Protein AF-A0A7C0YHQ1-F1 (afdb_monomer_lite)

Structure (mmCIF, N/CA/C/O backbone):
data_AF-A0A7C0YHQ1-F1
#
_entry.id   AF-A0A7C0YHQ1-F1
#
loop_
_atom_site.group_PDB
_atom_site.id
_atom_site.type_symbol
_atom_site.label_atom_id
_atom_site.label_alt_id
_atom_site.label_comp_id
_atom_site.label_asym_id
_atom_site.label_entity_id
_atom_site.label_seq_id
_atom_site.pdbx_PDB_ins_code
_atom_site.Cartn_x
_atom_site.Cartn_y
_atom_site.Cartn_z
_atom_site.occupancy
_atom_site.B_iso_or_equiv
_atom_site.auth_seq_id
_atom_site.auth_comp_id
_atom_site.auth_asym_id
_atom_site.auth_atom_id
_atom_site.pdbx_PDB_model_num
ATOM 1 N N . MET A 1 1 ? -20.811 -8.538 7.818 1.00 37.12 1 MET A N 1
ATOM 2 C CA . MET A 1 1 ? -19.694 -8.945 8.694 1.00 37.12 1 MET A CA 1
ATOM 3 C C . MET A 1 1 ? -18.552 -9.381 7.792 1.00 37.12 1 MET A C 1
ATOM 5 O O . MET A 1 1 ? -18.729 -10.335 7.050 1.00 37.12 1 MET A O 1
ATOM 9 N N . GLY A 1 2 ? -17.471 -8.600 7.722 1.00 38.72 2 GLY A N 1
ATOM 10 C CA . GLY A 1 2 ? -16.348 -8.857 6.815 1.00 38.72 2 GLY A CA 1
ATOM 11 C C . GLY A 1 2 ? -15.160 -9.408 7.592 1.00 38.72 2 GLY A C 1
ATOM 12 O O . GLY A 1 2 ? -14.641 -8.720 8.464 1.00 38.72 2 GLY A O 1
ATOM 13 N N . VAL A 1 3 ? -14.758 -10.642 7.294 1.00 34.34 3 VAL A N 1
ATOM 14 C CA . VAL A 1 3 ? -13.525 -11.249 7.807 1.00 34.34 3 VAL A CA 1
ATOM 15 C C . VAL A 1 3 ? -12.440 -11.023 6.756 1.00 34.34 3 VAL A C 1
ATOM 17 O O . VAL A 1 3 ? -12.579 -11.495 5.628 1.00 34.34 3 VAL A O 1
ATOM 20 N N . SER A 1 4 ? -11.376 -10.299 7.106 1.00 40.50 4 SER A N 1
ATOM 21 C CA . SER A 1 4 ? -10.203 -10.133 6.241 1.00 40.50 4 SER A CA 1
ATOM 22 C C . SER A 1 4 ? -9.091 -11.067 6.712 1.00 40.50 4 SER A C 1
ATOM 24 O O . SER A 1 4 ? -8.529 -10.888 7.789 1.00 40.50 4 SER A O 1
ATOM 26 N N . HIS A 1 5 ? -8.793 -12.082 5.901 1.00 41.28 5 HIS A N 1
ATOM 27 C CA . HIS A 1 5 ? -7.709 -13.041 6.115 1.00 41.28 5 HIS A CA 1
ATOM 28 C C . HIS A 1 5 ? -6.497 -12.657 5.253 1.00 41.28 5 HIS A C 1
ATOM 30 O O . HIS A 1 5 ? -6.652 -12.408 4.053 1.00 41.28 5 HIS A O 1
ATOM 36 N N . ILE A 1 6 ? -5.300 -12.618 5.846 1.00 44.34 6 ILE A N 1
ATOM 37 C CA . ILE A 1 6 ? -4.039 -12.328 5.149 1.00 44.34 6 ILE A CA 1
ATOM 38 C C . ILE A 1 6 ? -3.272 -13.648 4.953 1.00 44.34 6 ILE A C 1
ATOM 40 O O . ILE A 1 6 ? -2.596 -14.088 5.880 1.00 44.34 6 ILE A O 1
ATOM 44 N N . PRO A 1 7 ? -3.355 -14.299 3.775 1.00 40.25 7 PRO A N 1
ATOM 45 C CA . PRO A 1 7 ? -2.575 -15.498 3.488 1.00 40.25 7 PRO A CA 1
ATOM 46 C C . PRO A 1 7 ? -1.092 -15.178 3.231 1.00 40.25 7 PRO A C 1
ATOM 48 O O . PRO A 1 7 ? -0.729 -14.077 2.804 1.00 40.25 7 PRO A O 1
ATOM 51 N N . GLU A 1 8 ? -0.248 -16.181 3.461 1.00 39.19 8 GLU A N 1
ATOM 52 C CA . GLU A 1 8 ? 1.220 -16.136 3.385 1.00 39.19 8 GLU A CA 1
ATOM 53 C C . GLU A 1 8 ? 1.751 -15.855 1.959 1.00 39.19 8 GLU A C 1
ATOM 55 O O . GLU A 1 8 ? 2.719 -15.114 1.780 1.00 39.19 8 GLU A O 1
ATOM 60 N N . GLU A 1 9 ? 1.062 -16.322 0.909 1.00 43.44 9 GLU A N 1
ATOM 61 C CA . GLU A 1 9 ? 1.451 -16.113 -0.498 1.00 43.44 9 GLU A CA 1
ATOM 62 C C . GLU A 1 9 ? 0.912 -14.792 -1.097 1.00 43.44 9 GLU A C 1
ATOM 64 O O . GLU A 1 9 ? 0.085 -14.756 -2.016 1.00 43.44 9 GLU A O 1
ATOM 69 N N . ARG A 1 10 ? 1.404 -13.655 -0.584 1.00 53.16 10 ARG A N 1
ATOM 70 C CA . ARG A 1 10 ? 0.928 -12.297 -0.945 1.00 53.16 10 ARG A CA 1
ATOM 71 C C . ARG A 1 10 ? 1.074 -11.909 -2.427 1.00 53.16 10 ARG A C 1
ATOM 73 O O . ARG A 1 10 ? 0.296 -11.087 -2.912 1.00 53.16 10 ARG A O 1
ATOM 80 N N . ILE A 1 11 ? 2.042 -12.471 -3.155 1.00 50.41 11 ILE A N 1
ATOM 81 C CA . ILE A 1 11 ? 2.342 -12.074 -4.547 1.00 50.41 11 ILE A CA 1
ATOM 82 C C . ILE A 1 11 ? 1.407 -12.759 -5.556 1.00 50.41 11 ILE A C 1
ATOM 84 O O . ILE A 1 11 ? 1.019 -12.128 -6.536 1.00 50.41 11 ILE A O 1
ATOM 88 N N . ARG A 1 12 ? 0.988 -14.009 -5.304 1.00 45.44 12 ARG A N 1
ATOM 89 C CA . ARG A 1 12 ? 0.150 -14.779 -6.242 1.00 45.44 12 ARG A CA 1
ATOM 90 C C . ARG A 1 12 ? -1.346 -14.481 -6.137 1.00 45.44 12 ARG A C 1
ATOM 92 O O . ARG A 1 12 ? -2.023 -14.516 -7.156 1.00 45.44 12 ARG A O 1
ATOM 99 N N . PHE A 1 13 ? -1.857 -14.139 -4.950 1.00 54.53 13 PHE A N 1
ATOM 100 C CA . PHE A 1 13 ? -3.310 -14.014 -4.722 1.00 54.53 13 PHE A CA 1
ATOM 101 C C . PHE A 1 13 ? -3.776 -12.623 -4.242 1.00 54.53 13 PHE A C 1
ATOM 103 O O . PHE A 1 13 ? -4.973 -12.389 -4.055 1.00 54.53 13 PHE A O 1
ATOM 110 N N . GLY A 1 14 ? -2.849 -11.679 -4.028 1.00 67.19 14 GLY A N 1
ATOM 111 C CA . GLY A 1 14 ? -3.135 -10.358 -3.445 1.00 67.19 14 GLY A CA 1
ATOM 112 C C . GLY A 1 14 ? -3.148 -9.176 -4.421 1.00 67.19 14 GLY A C 1
ATOM 113 O O . GLY A 1 14 ? -3.587 -8.087 -4.031 1.00 67.19 14 GLY A O 1
ATOM 114 N N . THR A 1 15 ? -2.680 -9.365 -5.658 1.00 81.75 15 THR A N 1
ATOM 115 C CA . THR A 1 15 ? -2.516 -8.306 -6.670 1.00 81.75 15 THR A CA 1
ATOM 116 C C . THR A 1 15 ? -2.920 -8.785 -8.062 1.00 81.75 15 THR A C 1
ATOM 118 O O . THR A 1 15 ? -2.967 -9.984 -8.318 1.00 81.75 15 THR A O 1
ATOM 121 N N . ALA A 1 16 ? -3.188 -7.839 -8.960 1.00 87.81 16 ALA A N 1
ATOM 122 C CA . ALA A 1 16 ? -3.291 -8.051 -10.397 1.00 87.81 16 ALA A CA 1
ATOM 123 C C . ALA A 1 16 ? -2.019 -7.470 -11.055 1.00 87.81 16 ALA A C 1
ATOM 125 O O . ALA A 1 16 ? -1.954 -6.256 -11.268 1.00 87.81 16 ALA A O 1
ATOM 126 N N . PRO A 1 17 ? -0.990 -8.295 -11.349 1.00 86.31 17 PRO A N 1
ATOM 127 C CA . PRO A 1 17 ? 0.364 -7.827 -11.682 1.00 86.31 17 PRO A CA 1
ATOM 128 C C . PRO A 1 17 ? 0.455 -6.899 -12.900 1.00 86.31 17 PRO A C 1
ATOM 130 O O . PRO A 1 17 ? 1.316 -6.019 -12.950 1.00 86.31 17 PRO A O 1
ATOM 133 N N . SER A 1 18 ? -0.424 -7.099 -13.883 1.00 89.06 18 SER A N 1
ATOM 134 C CA . SER A 1 18 ? -0.478 -6.296 -15.111 1.00 89.06 18 SER A CA 1
ATOM 135 C C . SER A 1 18 ? -1.223 -4.970 -14.945 1.00 89.06 18 SER A C 1
ATOM 137 O O . SER A 1 18 ? -1.082 -4.105 -15.803 1.00 89.06 18 SER A O 1
ATOM 139 N N . LEU A 1 19 ? -1.993 -4.801 -13.865 1.00 91.56 19 LEU A N 1
ATOM 140 C CA . LEU A 1 19 ? -2.736 -3.573 -13.590 1.00 91.56 19 LEU A CA 1
ATOM 141 C C . LEU A 1 19 ? -1.870 -2.548 -12.863 1.00 91.56 19 LEU A C 1
ATOM 143 O O . LEU A 1 19 ? -0.898 -2.886 -12.178 1.00 91.56 19 LEU A O 1
ATOM 147 N N . ALA A 1 20 ? -2.256 -1.283 -12.978 1.00 94.88 20 ALA A N 1
ATOM 148 C CA . ALA A 1 20 ? -1.568 -0.176 -12.351 1.00 94.88 20 ALA A CA 1
ATOM 149 C C . ALA A 1 20 ? -1.645 -0.233 -10.818 1.00 94.88 20 ALA A C 1
ATOM 151 O O . ALA A 1 20 ? -2.533 -0.854 -10.220 1.00 94.88 20 ALA A O 1
ATOM 152 N N . VAL A 1 21 ? -0.727 0.474 -10.159 1.00 93.88 21 VAL A N 1
ATOM 153 C CA . VAL A 1 21 ? -0.732 0.650 -8.698 1.00 93.88 21 VAL A CA 1
ATOM 154 C C . VAL A 1 21 ? -2.065 1.233 -8.211 1.00 93.88 21 VAL A C 1
ATOM 156 O O . VAL A 1 21 ? -2.603 0.752 -7.216 1.00 93.88 21 VAL A O 1
ATOM 159 N N . TYR A 1 22 ? -2.640 2.220 -8.912 1.00 93.38 22 TYR A N 1
ATOM 160 C CA . TYR A 1 22 ? -3.919 2.817 -8.502 1.00 93.38 22 TYR A CA 1
ATOM 161 C C . TYR A 1 22 ? -5.101 1.842 -8.591 1.00 93.38 22 TYR A C 1
ATOM 163 O O . TYR A 1 22 ? -6.000 1.905 -7.759 1.00 93.38 22 TYR A O 1
ATOM 171 N N . GLU A 1 23 ? -5.087 0.929 -9.563 1.00 90.38 23 GLU A N 1
ATOM 172 C CA . GLU A 1 23 ? -6.120 -0.101 -9.725 1.00 90.38 23 GLU A CA 1
ATOM 173 C C . GLU A 1 23 ? -5.986 -1.146 -8.618 1.00 90.38 23 GLU A C 1
ATOM 175 O O . GLU A 1 23 ? -6.957 -1.499 -7.951 1.00 90.38 23 GLU A O 1
ATOM 180 N N . ASN A 1 24 ? -4.751 -1.571 -8.343 1.00 91.25 24 ASN A N 1
ATOM 181 C CA . ASN A 1 24 ? -4.454 -2.510 -7.268 1.00 91.25 24 ASN A CA 1
ATOM 182 C C . ASN A 1 24 ? -4.788 -1.964 -5.875 1.00 91.25 24 ASN A C 1
ATOM 184 O O . ASN A 1 24 ? -5.153 -2.747 -4.994 1.00 91.25 24 ASN A O 1
ATOM 188 N N . ALA A 1 25 ? -4.695 -0.644 -5.688 1.00 89.25 25 ALA A N 1
ATOM 189 C CA . ALA A 1 25 ? -5.029 0.033 -4.440 1.00 89.25 25 ALA A CA 1
ATOM 190 C C . ALA A 1 25 ? -6.525 -0.045 -4.094 1.00 89.25 25 ALA A C 1
ATOM 192 O O . ALA A 1 25 ? -6.862 0.022 -2.917 1.00 89.25 25 ALA A O 1
ATOM 193 N N . VAL A 1 26 ? -7.414 -0.207 -5.081 1.00 86.12 26 VAL A N 1
ATOM 194 C CA . VAL A 1 26 ? -8.876 -0.278 -4.872 1.00 86.12 26 VAL A CA 1
ATOM 195 C C . VAL A 1 26 ? -9.466 -1.673 -5.075 1.00 86.12 26 VAL A C 1
ATOM 197 O O . VAL A 1 26 ? -10.668 -1.865 -4.887 1.00 86.12 26 VAL A O 1
ATOM 200 N N . LEU A 1 27 ? -8.639 -2.671 -5.407 1.00 80.44 27 LEU A N 1
ATOM 201 C CA . LEU A 1 27 ? -9.075 -4.067 -5.473 1.00 80.44 27 LEU A CA 1
ATOM 202 C C . LEU A 1 27 ? -9.782 -4.483 -4.173 1.00 80.44 27 LEU A C 1
ATOM 204 O O . LEU A 1 27 ? -9.385 -4.095 -3.079 1.00 80.44 27 LEU A O 1
ATOM 208 N N . LYS A 1 28 ? -10.832 -5.299 -4.295 1.00 67.00 28 LYS A N 1
ATOM 209 C CA . LYS A 1 28 ? -11.655 -5.805 -3.177 1.00 67.00 28 LYS A CA 1
ATOM 210 C C . LYS A 1 28 ? -12.452 -4.751 -2.385 1.00 67.00 28 LYS A C 1
ATOM 212 O O . LYS A 1 28 ? -13.242 -5.145 -1.531 1.00 67.00 28 LYS A O 1
ATOM 217 N N . GLN A 1 29 ? -12.367 -3.454 -2.699 1.00 65.81 29 GLN A N 1
ATOM 218 C CA . GLN A 1 29 ? -13.255 -2.437 -2.114 1.00 65.81 29 GLN A CA 1
ATOM 219 C C . GLN A 1 29 ? -14.605 -2.417 -2.842 1.00 65.81 29 GLN A C 1
ATOM 221 O O . GLN A 1 29 ? -14.876 -1.561 -3.681 1.00 65.81 29 GLN A O 1
ATOM 226 N N . ARG A 1 30 ? -15.454 -3.409 -2.553 1.00 52.22 30 ARG A N 1
ATOM 227 C CA . ARG A 1 30 ? -16.799 -3.510 -3.135 1.00 52.22 30 ARG A CA 1
ATOM 228 C C . ARG A 1 30 ? -17.747 -2.531 -2.424 1.00 52.22 30 ARG A C 1
ATOM 230 O O . ARG A 1 30 ? -17.870 -2.593 -1.206 1.00 52.22 30 ARG A O 1
AT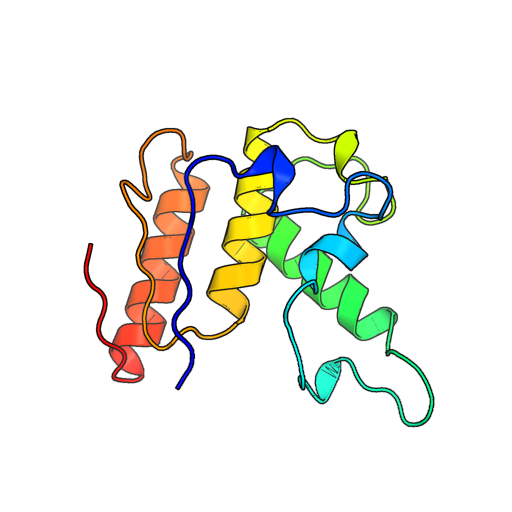OM 237 N N . GLY A 1 31 ? -18.421 -1.652 -3.171 1.00 53.06 31 GLY A N 1
ATOM 238 C CA . GLY A 1 31 ? -19.508 -0.806 -2.649 1.00 53.06 31 GLY A CA 1
ATOM 239 C C . GLY A 1 31 ? -19.101 0.518 -1.983 1.00 53.06 31 GLY A C 1
ATOM 240 O O . GLY A 1 31 ? -19.916 1.106 -1.270 1.00 53.06 31 GLY A O 1
ATOM 241 N N . ARG A 1 32 ? -17.873 1.022 -2.197 1.00 62.72 32 ARG A N 1
ATOM 242 C CA . ARG A 1 32 ? -17.549 2.414 -1.832 1.00 62.72 32 ARG A CA 1
ATOM 243 C C . ARG A 1 32 ? -18.200 3.370 -2.831 1.00 62.72 32 ARG A C 1
ATOM 245 O O . ARG A 1 32 ? -17.668 3.570 -3.920 1.00 62.72 32 ARG A O 1
ATOM 252 N N . LYS A 1 33 ? -19.274 4.040 -2.399 1.00 59.59 33 LYS A N 1
ATOM 253 C CA . LYS A 1 33 ? -19.952 5.107 -3.161 1.00 59.59 33 LYS A CA 1
ATOM 254 C C . LYS A 1 33 ? -18.989 6.185 -3.681 1.00 59.59 33 LYS A C 1
ATOM 256 O O . LYS A 1 33 ? -19.243 6.779 -4.717 1.00 59.59 33 LYS A O 1
ATOM 261 N N . ASP A 1 34 ? -17.863 6.402 -3.002 1.00 62.84 34 ASP A N 1
ATOM 262 C CA . ASP A 1 34 ? -16.843 7.389 -3.386 1.00 62.84 34 ASP A CA 1
ATOM 263 C C . ASP A 1 34 ? -16.125 7.064 -4.709 1.00 62.84 34 ASP A C 1
ATOM 265 O O . ASP A 1 34 ? -15.513 7.947 -5.325 1.00 62.84 34 ASP A O 1
ATOM 269 N N . PHE A 1 35 ? -16.153 5.795 -5.130 1.00 65.81 35 PHE A N 1
ATOM 270 C CA . PHE A 1 35 ? -15.542 5.313 -6.372 1.00 65.81 35 PHE A CA 1
ATOM 271 C C . PHE A 1 35 ? -16.566 5.089 -7.484 1.00 65.81 35 PHE A C 1
ATOM 273 O O . PHE A 1 35 ? -16.170 4.965 -8.644 1.00 65.81 35 PHE A O 1
ATOM 280 N N . ASP A 1 36 ? -17.853 5.120 -7.150 1.00 59.78 36 ASP A N 1
ATOM 281 C CA . ASP A 1 36 ? -18.953 5.039 -8.098 1.00 59.78 36 ASP A CA 1
ATOM 282 C C . ASP A 1 36 ? -19.248 6.452 -8.623 1.00 59.78 36 ASP A C 1
ATOM 284 O O . ASP A 1 36 ? -19.736 7.332 -7.915 1.00 59.78 36 ASP A O 1
ATOM 288 N N . GLY A 1 37 ? -18.912 6.717 -9.884 1.00 57.56 37 GLY A N 1
ATOM 289 C CA . GLY A 1 37 ? -19.475 7.865 -10.591 1.00 57.56 37 GLY A CA 1
ATOM 290 C C . GLY A 1 37 ? -20.910 7.566 -11.035 1.00 57.56 37 GLY A C 1
ATOM 291 O O . GLY A 1 37 ? -21.357 6.424 -11.014 1.00 57.56 37 GLY A O 1
ATOM 292 N N . LYS A 1 38 ? -21.639 8.593 -11.494 1.00 52.06 38 LYS A N 1
ATOM 293 C CA . LYS A 1 38 ? -23.055 8.468 -11.905 1.00 52.06 38 LYS A CA 1
ATOM 294 C C . LYS A 1 38 ? -23.315 7.422 -13.010 1.00 52.06 38 LYS A C 1
ATOM 296 O O . LYS A 1 38 ? -24.455 7.007 -13.154 1.00 52.06 38 LYS A O 1
ATOM 301 N N . LEU A 1 39 ? -22.288 7.024 -13.774 1.00 54.94 39 LEU A N 1
ATOM 302 C CA . LEU A 1 39 ? -22.365 6.028 -14.859 1.00 54.94 39 LEU A CA 1
ATOM 303 C C . LEU A 1 39 ? -21.110 5.128 -14.981 1.00 54.94 39 LEU A C 1
ATOM 305 O O . LEU A 1 39 ? -21.195 4.031 -15.521 1.00 54.94 39 LEU A O 1
ATOM 309 N N . PHE A 1 40 ? -19.947 5.579 -14.488 1.00 68.19 40 PHE A N 1
ATOM 310 C CA . PHE A 1 40 ? -18.648 4.892 -14.575 1.00 68.19 40 PHE A CA 1
ATOM 311 C C . PHE A 1 40 ? -17.839 5.089 -13.290 1.00 68.19 40 PHE A C 1
ATOM 313 O O . PHE A 1 40 ? -18.148 5.977 -12.499 1.00 68.19 40 PHE A O 1
ATOM 320 N N . LEU A 1 41 ? -16.760 4.325 -13.108 1.00 72.81 41 LEU A N 1
ATOM 321 C CA . LEU A 1 41 ? -15.833 4.505 -11.987 1.00 72.81 41 LEU 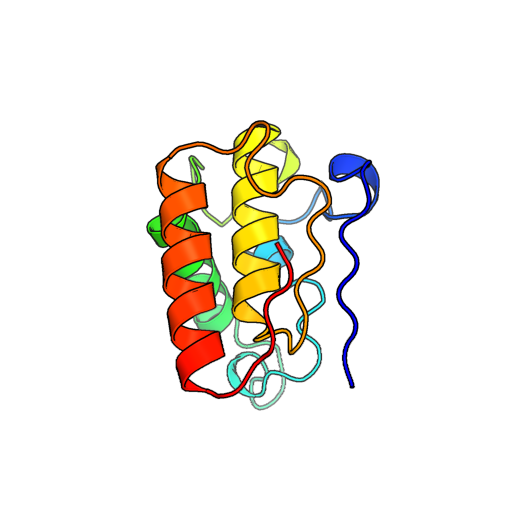A CA 1
ATOM 322 C C . LEU A 1 41 ? -15.225 5.917 -11.966 1.00 72.81 41 LEU A C 1
ATOM 324 O O . LEU A 1 41 ? -14.732 6.426 -12.976 1.00 72.81 41 LEU A O 1
ATOM 328 N N . ASN A 1 42 ? -15.195 6.541 -10.789 1.00 82.69 42 ASN A N 1
ATOM 329 C CA . ASN A 1 42 ? -14.541 7.827 -10.584 1.00 82.69 42 ASN A CA 1
ATOM 330 C C . ASN A 1 42 ? -13.023 7.637 -10.430 1.00 82.69 42 ASN A C 1
ATOM 332 O O . ASN A 1 42 ? -12.474 7.579 -9.325 1.00 82.69 42 ASN A O 1
ATOM 336 N N . PHE A 1 43 ? -12.324 7.580 -11.564 1.00 83.88 43 PHE A N 1
ATOM 337 C CA . PHE A 1 43 ? -10.868 7.427 -11.606 1.00 83.88 43 PHE A CA 1
ATOM 338 C C . PHE A 1 43 ? -10.105 8.537 -10.869 1.00 83.88 43 PHE A C 1
ATOM 340 O O . PHE A 1 43 ? -8.993 8.295 -10.398 1.00 83.88 43 PHE A O 1
ATOM 347 N N . SER A 1 44 ? -10.676 9.739 -10.738 1.00 86.81 44 SER A N 1
ATOM 348 C CA . SER A 1 44 ? -10.055 10.826 -9.972 1.00 86.81 44 SER A CA 1
ATOM 349 C C . SER A 1 44 ? -10.024 10.493 -8.477 1.00 86.81 44 SER A C 1
ATOM 351 O O . SER A 1 44 ? -8.956 10.531 -7.857 1.00 86.81 44 SER A O 1
ATOM 353 N N . SER A 1 45 ? -11.161 10.059 -7.920 1.00 86.62 45 SER A N 1
ATOM 354 C CA . SER A 1 45 ? -11.257 9.586 -6.532 1.00 86.62 45 SER A CA 1
ATOM 355 C C . SER A 1 45 ? -10.344 8.390 -6.274 1.00 86.62 45 SER A C 1
ATOM 357 O O . SER A 1 45 ? -9.609 8.381 -5.287 1.00 86.62 45 SER A O 1
ATOM 359 N N . ILE A 1 46 ? -10.319 7.422 -7.195 1.00 88.44 46 ILE A N 1
ATOM 360 C CA . ILE A 1 46 ? -9.455 6.235 -7.105 1.00 88.44 46 ILE A CA 1
ATOM 361 C C . ILE A 1 46 ? -7.976 6.641 -7.071 1.00 88.44 46 ILE A C 1
ATOM 363 O O . ILE A 1 46 ? -7.225 6.2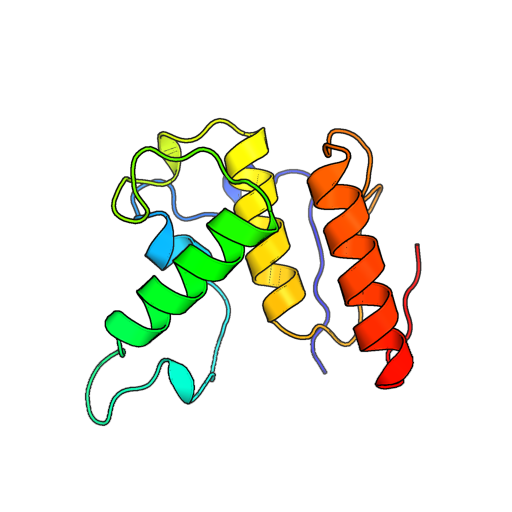02 -6.199 1.00 88.44 46 ILE A O 1
ATOM 367 N N . LYS A 1 47 ? -7.537 7.522 -7.979 1.00 91.81 47 LYS A N 1
ATOM 368 C CA . LYS A 1 47 ? -6.146 7.998 -8.014 1.00 91.81 47 LYS A CA 1
ATOM 369 C C . LYS A 1 47 ? -5.788 8.801 -6.765 1.00 91.81 47 LYS A C 1
ATOM 371 O O . LYS A 1 47 ? -4.684 8.641 -6.248 1.00 91.81 47 LYS A O 1
ATOM 376 N N . LYS A 1 48 ? -6.696 9.642 -6.257 1.00 91.75 48 LYS A N 1
ATOM 377 C CA . LYS A 1 48 ? -6.494 10.387 -5.002 1.00 91.75 48 LYS A CA 1
ATOM 378 C C . LYS A 1 48 ? -6.332 9.433 -3.818 1.00 91.75 48 LYS A C 1
ATOM 380 O O . LYS A 1 48 ? -5.409 9.592 -3.022 1.00 91.75 48 LYS A O 1
ATOM 385 N N . PHE A 1 49 ? -7.176 8.410 -3.746 1.00 89.56 49 PHE A N 1
ATOM 386 C CA . PHE A 1 49 ? -7.094 7.375 -2.728 1.00 89.56 49 PHE A CA 1
ATOM 387 C C . PHE A 1 49 ? -5.775 6.592 -2.808 1.00 89.56 49 PHE A C 1
ATOM 389 O O . PHE A 1 49 ? -5.063 6.482 -1.811 1.00 89.56 49 PHE A O 1
ATOM 396 N N . ALA A 1 50 ? -5.378 6.151 -4.003 1.00 91.56 50 ALA A N 1
ATOM 397 C CA . ALA A 1 50 ? -4.102 5.473 -4.214 1.00 91.56 50 ALA A CA 1
ATOM 398 C C . ALA A 1 50 ? -2.900 6.336 -3.790 1.00 91.56 50 ALA A C 1
ATOM 400 O O . ALA A 1 50 ? -2.000 5.841 -3.113 1.00 91.56 50 ALA A O 1
ATOM 401 N N . LYS A 1 51 ? -2.901 7.639 -4.116 1.00 93.88 51 LYS A N 1
ATOM 402 C CA . LYS A 1 51 ? -1.860 8.582 -3.662 1.00 93.88 51 LYS A CA 1
ATOM 403 C C . LYS A 1 51 ? -1.784 8.668 -2.141 1.00 93.88 51 LYS A C 1
ATOM 405 O O . LYS A 1 51 ? -0.683 8.727 -1.603 1.00 93.88 51 LYS A O 1
ATOM 410 N N . SER A 1 52 ? -2.930 8.649 -1.459 1.00 90.56 52 SER A N 1
ATOM 411 C CA . SER A 1 52 ? -2.967 8.696 0.005 1.00 90.56 52 SER A CA 1
ATOM 412 C C . SER A 1 52 ? -2.300 7.467 0.628 1.00 90.56 52 SER A C 1
ATOM 414 O O . SER A 1 52 ? -1.456 7.620 1.506 1.00 90.56 52 SER A O 1
ATOM 416 N N . ILE A 1 53 ? -2.572 6.265 0.103 1.00 89.44 53 ILE A N 1
ATOM 417 C CA . ILE A 1 53 ? -1.905 5.032 0.543 1.00 89.44 53 ILE A CA 1
ATOM 418 C C . ILE A 1 53 ? -0.399 5.112 0.281 1.00 89.44 53 ILE A C 1
ATOM 420 O O . ILE A 1 53 ? 0.396 4.847 1.181 1.00 89.44 53 ILE A O 1
ATOM 424 N N . VAL A 1 54 ? -0.006 5.492 -0.940 1.00 91.75 54 VAL A N 1
ATOM 425 C CA . VAL A 1 54 ? 1.405 5.580 -1.345 1.00 91.75 54 VAL A CA 1
ATOM 426 C C . VAL A 1 54 ? 2.187 6.521 -0.429 1.00 91.75 54 VAL A C 1
ATOM 428 O O . VAL A 1 54 ? 3.285 6.172 -0.003 1.00 91.75 54 VAL A O 1
ATOM 431 N N . SER A 1 55 ? 1.603 7.670 -0.086 1.00 89.75 55 SER A N 1
ATOM 432 C CA . SER A 1 55 ? 2.205 8.643 0.826 1.00 89.75 55 SER A CA 1
ATOM 433 C C . SER A 1 55 ? 2.288 8.109 2.256 1.00 89.75 55 SER A C 1
ATOM 435 O O . SER A 1 55 ? 3.362 8.110 2.852 1.00 89.75 55 SER A O 1
ATOM 437 N N . ASN A 1 56 ? 1.173 7.618 2.802 1.00 83.69 56 ASN A N 1
ATOM 438 C CA . ASN A 1 56 ? 1.084 7.209 4.206 1.00 83.69 56 ASN A CA 1
ATOM 439 C C . ASN A 1 56 ? 1.969 6.001 4.534 1.00 83.69 56 ASN A C 1
ATOM 441 O O . ASN A 1 56 ? 2.513 5.916 5.630 1.00 83.69 56 ASN A O 1
ATOM 445 N N . LEU A 1 57 ? 2.126 5.079 3.581 1.00 82.06 57 LEU A N 1
ATOM 446 C CA . LEU A 1 57 ? 2.937 3.870 3.742 1.00 82.06 57 LEU A CA 1
ATOM 447 C C . LEU A 1 57 ? 4.304 3.954 3.065 1.00 82.06 57 LEU A C 1
ATOM 449 O O . LEU A 1 57 ? 5.032 2.961 3.026 1.00 82.06 57 LEU A O 1
ATOM 453 N N . GLN A 1 58 ? 4.666 5.127 2.538 1.00 87.75 58 GLN A N 1
ATOM 454 C CA . GLN A 1 58 ? 5.941 5.366 1.861 1.00 87.75 58 GLN A CA 1
ATOM 455 C C . GLN A 1 58 ? 6.241 4.287 0.805 1.00 87.75 58 GLN A C 1
ATOM 457 O O . GLN A 1 58 ? 7.318 3.677 0.780 1.00 87.75 58 GLN A O 1
ATOM 462 N N . VAL A 1 59 ? 5.249 4.002 -0.042 1.00 89.44 59 VAL A N 1
ATOM 463 C CA . VAL A 1 59 ? 5.389 3.065 -1.160 1.00 89.44 59 VAL A CA 1
ATOM 464 C C . VAL A 1 59 ? 6.265 3.730 -2.217 1.00 89.44 59 VAL A C 1
ATOM 466 O O . VAL A 1 59 ? 5.878 4.719 -2.834 1.00 89.44 59 VAL A O 1
ATOM 469 N N . ARG A 1 60 ? 7.452 3.182 -2.461 1.00 91.25 60 ARG A N 1
ATOM 470 C CA . ARG A 1 60 ? 8.333 3.657 -3.528 1.00 91.25 60 ARG A CA 1
ATOM 471 C C . ARG A 1 60 ? 7.800 3.160 -4.866 1.00 91.25 60 ARG A C 1
ATOM 473 O O . ARG A 1 60 ? 7.842 1.967 -5.156 1.00 91.25 60 ARG A O 1
ATOM 480 N N . THR A 1 61 ? 7.295 4.088 -5.670 1.00 93.00 61 THR A N 1
ATOM 481 C CA . THR A 1 61 ? 6.832 3.833 -7.034 1.00 93.00 61 THR A CA 1
ATOM 482 C C . THR A 1 61 ? 7.173 5.024 -7.936 1.00 93.00 61 THR A C 1
ATOM 484 O O . THR A 1 61 ? 7.023 6.161 -7.487 1.00 93.00 61 THR A O 1
ATOM 487 N N . PRO A 1 62 ? 7.594 4.810 -9.198 1.00 90.38 62 PRO A N 1
ATOM 488 C CA . PRO A 1 62 ? 7.792 5.897 -10.161 1.00 90.38 62 PRO A CA 1
ATOM 489 C C . PRO A 1 62 ? 6.512 6.699 -10.433 1.00 90.38 62 PRO A C 1
ATOM 491 O O . PRO A 1 62 ? 6.555 7.896 -10.694 1.00 90.38 62 PRO A O 1
ATOM 494 N N . SER A 1 63 ? 5.354 6.035 -10.390 1.00 95.25 63 SER A N 1
ATOM 495 C CA . SER A 1 63 ? 4.034 6.653 -10.533 1.00 95.25 63 SER A CA 1
ATOM 496 C C . SER A 1 63 ? 2.953 5.682 -10.061 1.00 95.25 63 SER A C 1
ATOM 498 O O . SER A 1 63 ? 3.159 4.473 -10.023 1.00 95.25 63 SER A O 1
ATOM 500 N N . ILE A 1 64 ? 1.761 6.179 -9.733 1.00 95.81 64 ILE A N 1
ATOM 501 C CA . ILE A 1 64 ? 0.610 5.306 -9.454 1.00 95.81 64 ILE A CA 1
ATOM 502 C C . ILE A 1 64 ? 0.070 4.616 -10.718 1.00 95.81 64 ILE A C 1
ATOM 504 O O . ILE A 1 64 ? -0.733 3.694 -10.608 1.00 95.81 64 ILE A O 1
ATOM 508 N N . SER A 1 65 ? 0.478 5.073 -11.905 1.00 95.88 65 SER A N 1
ATOM 509 C CA . SER A 1 65 ? 0.006 4.566 -13.199 1.00 95.88 65 SER A CA 1
ATOM 510 C C . SER A 1 65 ? 0.840 3.410 -13.756 1.00 95.88 65 SER A C 1
ATOM 512 O O . SER A 1 65 ? 0.452 2.843 -14.771 1.00 95.88 65 SER A O 1
ATOM 514 N N . VAL A 1 66 ? 1.980 3.065 -13.143 1.00 95.75 66 VAL A N 1
ATOM 515 C CA . VAL A 1 66 ? 2.804 1.939 -13.617 1.00 95.75 66 VAL A CA 1
ATOM 516 C C . VAL A 1 66 ? 2.220 0.603 -13.152 1.00 95.75 66 VAL A C 1
ATOM 518 O O . VAL A 1 66 ? 1.598 0.566 -12.083 1.00 95.75 66 VAL A O 1
ATOM 521 N N . PRO A 1 67 ? 2.426 -0.492 -13.907 1.00 95.19 67 PRO A N 1
ATOM 522 C CA . PRO A 1 67 ? 2.017 -1.826 -13.482 1.00 95.19 67 PRO A CA 1
ATOM 523 C C . PRO A 1 67 ? 2.610 -2.201 -12.122 1.00 95.19 67 PRO A C 1
ATOM 525 O O . PRO A 1 67 ? 3.802 -2.019 -11.891 1.00 95.19 67 PRO A O 1
ATOM 528 N N . ILE A 1 68 ? 1.810 -2.783 -11.226 1.00 92.94 68 ILE A N 1
ATOM 529 C CA . ILE A 1 68 ? 2.262 -3.095 -9.862 1.00 92.94 68 ILE A CA 1
ATOM 530 C C . ILE A 1 68 ? 3.444 -4.075 -9.828 1.00 92.94 68 ILE A C 1
ATOM 532 O O . ILE A 1 68 ? 4.262 -4.019 -8.913 1.00 92.94 68 ILE A O 1
ATOM 536 N N . LYS A 1 69 ? 3.578 -4.938 -10.845 1.00 90.19 69 LYS A N 1
ATOM 537 C CA . LYS A 1 69 ? 4.698 -5.883 -10.969 1.00 90.19 69 LYS A CA 1
ATOM 538 C C . LYS A 1 69 ? 6.076 -5.221 -11.047 1.00 90.19 69 LYS A C 1
ATOM 540 O O . LYS A 1 69 ? 7.074 -5.910 -10.882 1.00 90.19 69 LYS A O 1
ATOM 545 N N . THR A 1 70 ? 6.149 -3.918 -11.330 1.00 90.75 70 THR A N 1
ATOM 546 C CA . THR A 1 70 ? 7.423 -3.185 -11.374 1.00 90.75 70 THR A CA 1
ATOM 547 C C . THR A 1 70 ? 7.907 -2.760 -9.987 1.00 90.75 70 THR A C 1
ATOM 549 O O . THR A 1 70 ? 9.009 -2.233 -9.862 1.00 90.75 70 THR A O 1
ATOM 552 N N . LEU A 1 71 ? 7.087 -2.924 -8.944 1.00 89.31 71 LEU A N 1
ATOM 553 C CA . LEU A 1 71 ? 7.446 -2.600 -7.567 1.00 89.31 71 LEU A CA 1
ATOM 554 C C . LEU A 1 71 ? 8.159 -3.794 -6.923 1.00 89.31 71 LEU A C 1
ATOM 556 O O . LEU A 1 71 ? 7.876 -4.951 -7.226 1.00 89.31 71 LEU A O 1
ATOM 560 N N . SER A 1 72 ? 9.051 -3.521 -5.969 1.00 86.69 72 SER A N 1
ATOM 561 C CA . SER A 1 72 ? 9.624 -4.587 -5.142 1.00 86.69 72 SER A CA 1
ATOM 562 C C . SER A 1 72 ? 8.554 -5.236 -4.261 1.00 86.69 72 SER A C 1
ATOM 564 O O . SER A 1 72 ? 7.575 -4.588 -3.880 1.00 86.69 72 SER A O 1
ATOM 566 N N . GLY A 1 73 ? 8.772 -6.490 -3.856 1.00 82.12 73 GLY A N 1
ATOM 567 C CA . GLY A 1 73 ? 7.846 -7.219 -2.981 1.00 82.12 73 GLY A CA 1
ATOM 568 C C . GLY A 1 73 ? 7.458 -6.443 -1.715 1.00 82.12 73 GLY A C 1
ATOM 569 O O . GLY A 1 73 ? 6.285 -6.416 -1.358 1.00 82.12 73 GLY A O 1
ATOM 570 N N . GLY A 1 74 ? 8.398 -5.720 -1.093 1.00 79.50 74 GLY A N 1
ATOM 571 C CA . GLY A 1 74 ? 8.111 -4.865 0.067 1.00 79.50 74 GLY A CA 1
ATOM 572 C C . GLY A 1 74 ? 7.181 -3.684 -0.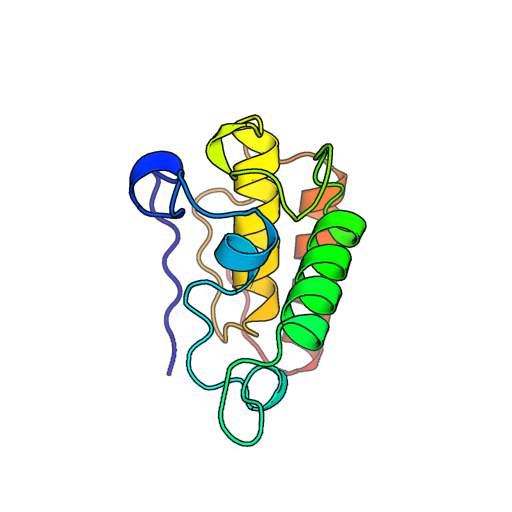247 1.00 79.50 74 GLY A C 1
ATOM 573 O O . GLY A 1 74 ? 6.268 -3.392 0.521 1.00 79.50 74 GLY A O 1
ATOM 574 N N . ASN A 1 75 ? 7.339 -3.032 -1.404 1.00 86.88 75 ASN A N 1
ATOM 575 C CA . ASN A 1 75 ? 6.446 -1.943 -1.827 1.00 86.88 75 ASN A CA 1
ATOM 576 C C . ASN A 1 75 ? 5.057 -2.455 -2.221 1.00 86.88 75 ASN A C 1
ATOM 578 O O . ASN A 1 75 ? 4.052 -1.807 -1.925 1.00 86.88 75 ASN A O 1
ATOM 582 N N . ILE A 1 76 ? 4.994 -3.644 -2.821 1.00 87.25 76 ILE A N 1
ATOM 583 C CA . ILE A 1 76 ? 3.733 -4.340 -3.083 1.00 87.25 76 ILE A CA 1
ATOM 584 C C . ILE A 1 76 ? 3.013 -4.646 -1.762 1.00 87.25 76 ILE A C 1
ATOM 586 O O . ILE A 1 76 ? 1.825 -4.353 -1.631 1.00 87.25 76 ILE A O 1
ATOM 590 N N . GLN A 1 77 ? 3.726 -5.171 -0.762 1.00 80.38 77 GLN A N 1
ATOM 591 C CA . GLN A 1 77 ? 3.153 -5.463 0.555 1.00 80.38 77 GLN A CA 1
ATOM 592 C C . GLN A 1 77 ? 2.615 -4.208 1.245 1.00 80.38 77 GLN A C 1
ATOM 594 O O . GLN A 1 77 ? 1.487 -4.229 1.732 1.00 80.38 77 GLN A O 1
ATOM 599 N N . LYS A 1 78 ? 3.365 -3.101 1.221 1.00 84.19 78 LYS A N 1
ATOM 600 C CA . LYS A 1 78 ? 2.900 -1.807 1.740 1.00 84.19 78 LYS A CA 1
ATOM 601 C C . LYS A 1 78 ? 1.609 -1.345 1.066 1.00 84.19 78 LYS A C 1
ATOM 603 O O . LYS A 1 78 ? 0.672 -0.948 1.747 1.00 84.19 78 LYS A O 1
ATOM 608 N N . LEU A 1 79 ? 1.519 -1.424 -0.262 1.00 87.38 79 LEU A N 1
ATOM 609 C CA . LEU A 1 79 ? 0.301 -1.025 -0.970 1.00 87.38 79 LEU A CA 1
ATOM 610 C C . LEU A 1 79 ? -0.906 -1.886 -0.563 1.00 87.38 79 LEU A C 1
ATOM 612 O O . LEU A 1 79 ? -1.977 -1.347 -0.282 1.00 87.38 79 LEU A O 1
ATOM 616 N N . ILE A 1 80 ? -0.727 -3.211 -0.517 1.00 84.06 80 ILE A N 1
ATOM 617 C CA . ILE A 1 80 ? -1.771 -4.155 -0.092 1.00 84.06 80 ILE A CA 1
ATOM 618 C C . ILE A 1 80 ? -2.223 -3.829 1.329 1.00 84.06 80 ILE A C 1
ATOM 620 O O . ILE A 1 80 ? -3.416 -3.720 1.581 1.00 84.06 80 ILE A O 1
ATOM 624 N N . LEU A 1 81 ? -1.282 -3.613 2.243 1.00 78.88 81 LEU A N 1
ATOM 625 C CA . LEU A 1 81 ? -1.584 -3.278 3.626 1.00 78.88 81 LEU A CA 1
ATOM 626 C C . LEU A 1 81 ? -2.446 -2.013 3.732 1.00 78.88 81 LEU A C 1
ATOM 628 O O . LEU A 1 81 ? -3.471 -2.016 4.409 1.00 78.88 81 LEU A O 1
ATOM 632 N N . GLY A 1 82 ? -2.076 -0.947 3.018 1.00 82.75 82 GLY A N 1
ATOM 633 C CA . GLY A 1 82 ? -2.855 0.292 3.017 1.00 82.75 82 GLY A CA 1
ATOM 634 C C . GLY A 1 82 ? -4.252 0.116 2.445 1.00 82.75 82 GLY A C 1
ATOM 635 O O . GLY A 1 82 ? -5.204 0.702 2.964 1.00 82.75 82 GLY A O 1
ATOM 636 N N . ARG A 1 83 ? -4.397 -0.731 1.422 1.00 85.31 83 ARG A N 1
ATOM 637 C CA . ARG A 1 83 ? -5.696 -1.107 0.859 1.00 85.31 83 ARG A CA 1
ATOM 638 C C . ARG A 1 83 ? -6.577 -1.825 1.878 1.00 85.31 83 ARG A C 1
ATOM 640 O O . ARG A 1 83 ? -7.739 -1.446 2.006 1.00 85.31 83 ARG A O 1
ATOM 647 N N . GLU A 1 84 ? -6.046 -2.828 2.577 1.00 77.50 84 GLU A N 1
ATOM 648 C CA . GLU A 1 84 ? -6.821 -3.617 3.545 1.00 77.50 84 GLU A CA 1
ATOM 649 C C . GLU A 1 84 ? -7.233 -2.767 4.758 1.00 77.50 84 GLU A C 1
ATOM 651 O O . GLU A 1 84 ? -8.399 -2.779 5.143 1.00 77.50 84 GLU A O 1
ATOM 656 N N . ILE A 1 85 ? -6.324 -1.950 5.308 1.00 74.56 85 ILE A N 1
ATOM 657 C CA . ILE A 1 85 ? -6.619 -1.064 6.451 1.00 74.56 85 ILE A CA 1
ATOM 658 C C . ILE A 1 85 ? -7.673 -0.013 6.082 1.00 74.56 85 ILE A C 1
ATOM 660 O O . ILE A 1 85 ? -8.621 0.229 6.829 1.00 74.56 85 ILE A O 1
ATOM 664 N N . SER A 1 86 ? -7.558 0.573 4.889 1.00 77.25 86 SER A N 1
ATOM 665 C CA . SER A 1 86 ? -8.526 1.557 4.392 1.00 77.25 86 SER A CA 1
ATOM 666 C C . SER A 1 86 ? -9.939 0.985 4.216 1.00 77.25 86 SER A C 1
ATOM 668 O O . SER A 1 86 ? -10.913 1.743 4.147 1.00 77.25 86 SER A O 1
ATOM 670 N N . GLY A 1 87 ? -10.080 -0.339 4.135 1.00 68.44 87 GLY A N 1
ATOM 671 C CA . GLY A 1 87 ? -11.368 -1.026 4.111 1.00 68.44 87 GLY A CA 1
ATOM 672 C C . GLY A 1 87 ? -12.159 -0.929 5.420 1.00 68.44 87 GLY A C 1
ATOM 673 O O . GLY A 1 87 ? -13.287 -1.405 5.449 1.00 68.44 87 GLY A O 1
ATOM 674 N N . HIS A 1 88 ? -11.602 -0.309 6.472 1.00 64.56 88 HIS A N 1
ATOM 675 C CA . HIS A 1 88 ? -12.162 -0.287 7.829 1.00 64.56 88 HIS A CA 1
ATOM 676 C C . HIS A 1 88 ? -12.568 -1.692 8.306 1.00 64.56 88 HIS A C 1
ATOM 678 O O . HIS A 1 88 ? -13.729 -1.913 8.662 1.00 64.56 88 HIS A O 1
ATOM 684 N N . PRO A 1 89 ? -11.650 -2.675 8.272 1.00 58.75 89 PRO A N 1
ATOM 685 C CA . PRO A 1 89 ? -11.990 -4.025 8.679 1.00 58.75 89 PRO A CA 1
ATOM 686 C C . PRO A 1 89 ? -12.378 -4.027 10.160 1.00 58.75 89 PRO A C 1
ATOM 688 O O . PRO A 1 89 ? -11.681 -3.461 10.999 1.00 58.75 89 PRO A O 1
ATOM 691 N N . SER A 1 90 ? -13.483 -4.696 10.489 1.00 42.69 90 SER A N 1
ATOM 692 C CA . SER A 1 90 ? -13.895 -4.924 11.882 1.00 42.69 90 SER A CA 1
ATOM 693 C C . SER A 1 90 ? -12.982 -5.926 12.608 1.00 42.69 90 SER A C 1
ATOM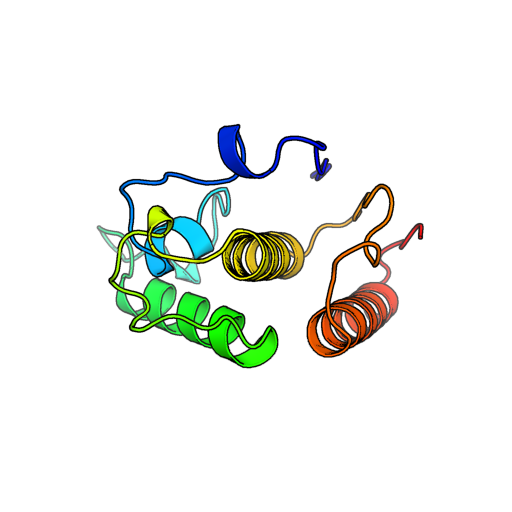 695 O O . SER A 1 90 ? -13.150 -6.150 13.801 1.00 42.69 90 SER A O 1
ATOM 697 N N . PHE A 1 91 ? -12.057 -6.559 11.879 1.00 40.88 91 PHE A N 1
ATOM 698 C CA . PHE A 1 91 ? -11.102 -7.533 12.387 1.00 40.88 91 PHE A CA 1
ATOM 699 C C . PHE A 1 91 ? -9.910 -7.639 11.421 1.00 40.88 91 PHE A C 1
ATOM 701 O O . PHE A 1 91 ? -10.101 -7.909 10.233 1.00 40.88 91 PHE A O 1
ATOM 708 N N . LEU A 1 92 ? -8.690 -7.408 11.910 1.00 51.91 92 LEU A N 1
ATOM 709 C CA . LEU A 1 92 ? -7.449 -7.551 11.144 1.00 51.91 92 LEU A CA 1
ATOM 710 C C . LEU A 1 92 ? -6.666 -8.735 11.720 1.00 51.91 92 LEU A C 1
ATOM 712 O O . LEU A 1 92 ? -6.051 -8.594 12.770 1.00 51.91 92 LEU A O 1
ATOM 716 N N . VAL A 1 93 ? -6.680 -9.887 11.044 1.00 43.34 93 VAL A N 1
ATOM 717 C CA . VAL A 1 93 ? -5.784 -11.003 11.386 1.00 43.34 93 VAL A CA 1
ATOM 718 C C . VAL A 1 93 ? -4.531 -10.867 10.549 1.00 43.34 93 VAL A C 1
ATOM 720 O O . VAL A 1 93 ? -4.535 -11.149 9.349 1.00 43.34 93 VAL A O 1
ATOM 723 N N . ALA A 1 94 ? -3.452 -10.436 11.182 1.00 49.78 94 ALA A N 1
ATOM 724 C CA . ALA A 1 94 ? -2.132 -10.543 10.603 1.00 49.78 94 ALA A CA 1
ATOM 725 C C . ALA A 1 94 ? -1.383 -11.645 11.351 1.00 49.78 94 ALA A C 1
ATOM 727 O O . ALA A 1 94 ? -1.052 -11.485 12.517 1.00 49.78 94 ALA A O 1
ATOM 728 N N . SER A 1 95 ? -1.101 -12.765 10.686 1.00 38.75 95 SER A N 1
ATOM 729 C CA . SER A 1 95 ? -0.055 -13.664 11.173 1.00 38.75 95 SER A CA 1
ATOM 730 C C . SER A 1 95 ? 1.273 -12.919 10.999 1.00 38.75 95 SER A C 1
ATOM 732 O O . SER A 1 95 ? 1.727 -12.725 9.872 1.00 38.75 95 SER A O 1
ATOM 734 N N . HIS A 1 96 ? 1.827 -12.406 12.101 1.00 37.84 96 HIS A N 1
ATOM 735 C CA . HIS A 1 96 ? 3.057 -11.604 12.163 1.00 37.84 96 HIS A CA 1
ATOM 736 C C . HIS A 1 96 ? 3.041 -10.294 11.327 1.00 37.84 96 HIS A C 1
ATOM 738 O O . HIS A 1 96 ? 3.791 -10.166 10.356 1.00 37.84 96 HIS A O 1
ATOM 744 N N . PRO A 1 97 ? 2.247 -9.265 11.706 1.00 45.88 97 PRO A N 1
ATOM 745 C CA . PRO A 1 97 ? 2.094 -8.013 10.943 1.00 45.88 97 PRO A CA 1
ATOM 746 C C . PRO A 1 97 ? 3.378 -7.192 10.788 1.00 45.88 97 PRO A C 1
ATOM 748 O O . PRO A 1 97 ? 3.430 -6.304 9.943 1.00 45.88 97 PRO A O 1
ATOM 751 N N . THR A 1 98 ? 4.385 -7.444 11.622 1.00 46.62 98 THR A N 1
ATOM 752 C CA . THR A 1 98 ? 5.611 -6.644 11.724 1.00 46.62 98 THR A CA 1
ATOM 753 C C . THR A 1 98 ? 6.854 -7.363 11.198 1.00 46.62 98 THR A C 1
ATOM 755 O O . THR A 1 98 ? 7.877 -6.714 10.985 1.00 46.62 98 THR A O 1
ATOM 758 N N . TYR A 1 99 ? 6.796 -8.676 10.935 1.00 40.28 99 TYR A N 1
ATOM 759 C CA . TYR A 1 99 ? 7.944 -9.403 10.383 1.00 40.28 99 TYR A CA 1
ATOM 760 C C . TYR A 1 99 ? 8.121 -9.056 8.900 1.00 40.28 99 TYR A C 1
ATOM 762 O O . TYR A 1 99 ? 7.276 -9.366 8.059 1.00 40.28 99 TYR A O 1
ATOM 770 N N . GLY A 1 100 ? 9.228 -8.381 8.584 1.00 46.44 100 GLY A N 1
ATOM 771 C CA . GLY A 1 100 ? 9.547 -7.915 7.229 1.00 46.44 100 GLY A CA 1
ATOM 772 C C . GLY A 1 100 ? 8.887 -6.590 6.831 1.00 46.44 100 GLY A C 1
ATOM 773 O O . GLY A 1 100 ? 9.016 -6.175 5.678 1.00 46.44 100 GLY A O 1
ATOM 774 N N . LEU A 1 101 ? 8.206 -5.916 7.763 1.00 54.78 101 LEU A N 1
ATOM 775 C CA . LEU A 1 101 ? 7.625 -4.591 7.562 1.00 54.78 101 LEU A CA 1
ATOM 776 C C . LEU A 1 101 ? 8.565 -3.516 8.125 1.00 54.78 101 LEU A C 1
ATOM 778 O O . LEU A 1 101 ? 9.136 -3.687 9.199 1.00 54.78 101 LEU A O 1
ATOM 782 N N . ASP A 1 102 ? 8.734 -2.398 7.420 1.00 61.41 102 ASP A N 1
ATOM 783 C CA . ASP A 1 102 ? 9.544 -1.300 7.951 1.00 61.41 102 ASP A CA 1
ATOM 784 C C . ASP A 1 102 ? 8.835 -0.536 9.086 1.00 61.41 102 ASP A C 1
ATOM 786 O O . ASP A 1 102 ? 7.634 -0.687 9.344 1.00 61.41 102 ASP A O 1
ATOM 790 N N . VAL A 1 103 ? 9.609 0.291 9.795 1.00 62.91 103 VAL A N 1
ATOM 791 C CA . VAL A 1 103 ? 9.144 1.082 10.947 1.00 62.91 103 VAL A CA 1
ATOM 792 C C . VAL A 1 103 ? 7.951 1.971 10.576 1.00 62.91 103 VAL A C 1
ATOM 794 O O . VAL A 1 103 ? 7.012 2.098 11.361 1.00 62.91 103 VAL A O 1
ATOM 797 N N . GLY A 1 104 ? 7.943 2.533 9.362 1.00 60.69 104 GLY A N 1
ATOM 798 C CA . GLY A 1 104 ? 6.871 3.410 8.889 1.00 60.69 104 GLY A CA 1
ATOM 799 C C . GLY A 1 104 ? 5.541 2.675 8.740 1.00 60.69 104 GLY A C 1
ATOM 800 O O . GLY A 1 104 ? 4.507 3.141 9.219 1.00 60.69 104 GLY A O 1
ATOM 801 N N . ALA A 1 105 ? 5.567 1.486 8.144 1.00 61.34 105 ALA A N 1
ATOM 802 C CA . ALA A 1 105 ? 4.373 0.671 7.985 1.00 61.34 105 ALA A CA 1
ATOM 803 C C . ALA A 1 105 ? 3.863 0.116 9.332 1.00 61.34 105 ALA A C 1
ATOM 805 O O . ALA A 1 105 ? 2.654 0.086 9.567 1.00 61.34 105 ALA A O 1
ATOM 806 N N . THR A 1 106 ? 4.770 -0.213 10.259 1.00 64.50 106 THR A N 1
ATOM 807 C CA . THR A 1 106 ? 4.418 -0.604 11.638 1.00 64.50 106 THR A CA 1
ATOM 808 C C . THR A 1 106 ? 3.722 0.535 12.390 1.00 64.50 106 THR A C 1
ATOM 810 O O . THR A 1 106 ? 2.685 0.333 13.028 1.00 64.50 106 THR A O 1
ATOM 813 N N . GLN A 1 107 ? 4.252 1.756 12.291 1.00 68.06 107 GLN A N 1
ATOM 814 C CA . GLN A 1 107 ? 3.675 2.933 12.941 1.00 68.06 107 GLN A CA 1
ATOM 815 C C . GLN A 1 107 ? 2.311 3.307 12.344 1.00 68.06 107 GLN A C 1
ATOM 817 O O . GLN A 1 107 ? 1.395 3.658 13.091 1.00 68.06 107 GLN A O 1
ATOM 822 N N . TYR A 1 108 ? 2.140 3.156 11.027 1.00 68.31 108 TYR A N 1
ATOM 823 C CA . TYR A 1 108 ? 0.852 3.349 10.362 1.00 68.31 108 TYR A CA 1
ATOM 824 C C . TYR A 1 108 ? -0.206 2.354 10.854 1.00 68.31 108 TYR A C 1
ATOM 826 O O . TYR A 1 108 ? -1.270 2.791 11.296 1.00 68.31 108 TYR A O 1
ATOM 834 N N . ILE A 1 109 ? 0.104 1.046 10.878 1.00 68.31 109 ILE A N 1
ATOM 835 C CA . ILE A 1 109 ? -0.795 0.012 11.432 1.00 68.31 109 ILE A CA 1
ATOM 836 C C . ILE A 1 109 ? -1.188 0.367 12.862 1.00 68.31 109 ILE A C 1
ATOM 838 O O . ILE A 1 109 ? -2.370 0.328 13.197 1.00 68.31 109 ILE A O 1
ATOM 842 N N . ARG A 1 110 ? -0.216 0.737 13.705 1.00 68.94 110 ARG A N 1
ATOM 843 C CA . ARG A 1 110 ? -0.476 1.104 15.101 1.00 68.94 110 ARG A CA 1
ATOM 844 C C . ARG A 1 110 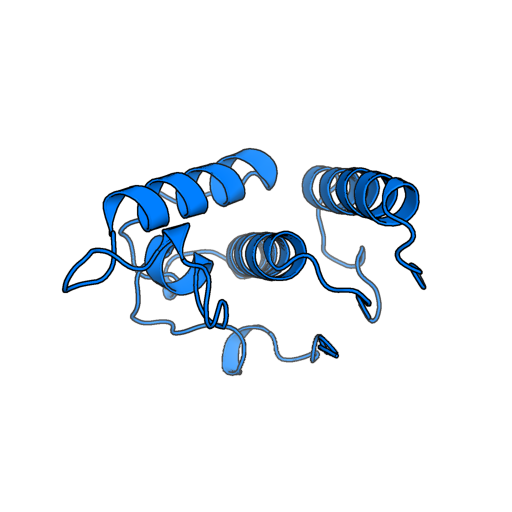? -1.417 2.305 15.197 1.00 68.94 110 ARG A C 1
ATOM 846 O O . ARG A 1 110 ? -2.359 2.267 15.981 1.00 68.94 110 ARG A O 1
ATOM 853 N N . SER A 1 111 ? -1.193 3.343 14.390 1.00 71.94 111 SER A N 1
ATOM 854 C CA . SER A 1 111 ? -2.034 4.544 14.383 1.00 71.94 111 SER A CA 1
ATOM 855 C C . SER A 1 111 ? -3.467 4.262 13.920 1.00 71.94 111 SER A C 1
ATOM 857 O O . SER A 1 111 ? -4.416 4.735 14.540 1.00 71.94 111 SER A O 1
ATOM 859 N N . GLU A 1 112 ? -3.645 3.442 12.884 1.00 70.75 112 GLU A N 1
ATOM 860 C CA . GLU A 1 112 ? -4.970 3.087 12.371 1.00 70.75 112 GLU A CA 1
ATOM 861 C C . GLU A 1 112 ? -5.687 2.109 13.305 1.00 70.75 112 GLU A C 1
ATOM 863 O O . GLU A 1 112 ? -6.878 2.262 13.550 1.00 70.75 112 GLU A O 1
ATOM 868 N N . SER A 1 113 ? -4.961 1.179 13.927 1.00 66.06 113 SER A N 1
ATOM 869 C CA . SER A 1 113 ? -5.512 0.289 14.957 1.00 66.06 113 SER A CA 1
ATOM 870 C C . SER A 1 113 ? -6.013 1.073 16.170 1.00 66.06 113 SER A C 1
ATOM 872 O O . SER A 1 113 ? -7.074 0.759 16.701 1.00 66.06 113 SER A O 1
ATOM 874 N N . LEU A 1 114 ? -5.300 2.128 16.588 1.00 71.62 114 LEU A N 1
ATOM 875 C CA . LEU A 1 114 ? -5.758 3.023 17.655 1.00 71.62 114 LEU A CA 1
ATOM 876 C C . LEU A 1 114 ? -7.039 3.772 17.260 1.00 71.62 114 LEU A C 1
ATOM 878 O O . LEU A 1 114 ? -7.987 3.773 18.040 1.00 71.62 114 LEU A O 1
ATOM 882 N N . LYS A 1 115 ? -7.115 4.315 16.037 1.00 70.69 115 LYS A N 1
ATOM 883 C CA . LYS A 1 115 ? -8.339 4.958 15.518 1.00 70.69 115 LYS A CA 1
ATOM 884 C C . LYS A 1 115 ? -9.513 3.985 15.401 1.00 70.69 115 LYS A C 1
ATOM 886 O O . LYS A 1 115 ? -10.658 4.365 15.624 1.00 70.69 115 LYS A O 1
ATOM 891 N N . LEU A 1 116 ? -9.254 2.736 15.018 1.00 65.88 116 LEU A N 1
ATOM 892 C CA . LEU A 1 116 ? -10.272 1.685 14.948 1.00 65.88 116 LEU A CA 1
ATOM 893 C C . LEU A 1 116 ? -10.736 1.275 16.352 1.00 65.88 116 LEU A C 1
ATOM 895 O O . LEU A 1 116 ? -11.936 1.121 16.570 1.00 65.88 116 LEU A O 1
ATOM 899 N N . ARG A 1 117 ? -9.820 1.194 17.324 1.00 64.19 117 ARG A N 1
ATOM 900 C CA . ARG A 1 117 ? -10.149 0.959 18.736 1.00 64.19 117 ARG A CA 1
ATOM 901 C C . ARG A 1 117 ? -11.009 2.083 19.316 1.00 64.19 117 ARG A C 1
ATOM 903 O O . ARG A 1 117 ? -11.984 1.796 19.997 1.00 64.19 117 ARG A O 1
ATOM 910 N N . GLU A 1 118 ? -10.698 3.344 19.013 1.00 67.19 118 GLU A N 1
ATOM 911 C CA . GLU A 1 118 ? -11.538 4.500 19.382 1.00 67.19 118 GLU A CA 1
ATOM 912 C C . GLU A 1 118 ? -12.952 4.414 18.782 1.00 67.19 118 GLU A C 1
ATOM 914 O O . GLU A 1 118 ? -13.901 4.947 19.349 1.00 67.19 118 GLU A O 1
ATOM 919 N N . LYS A 1 119 ? -13.110 3.686 17.671 1.00 62.28 119 LYS A N 1
ATOM 920 C CA . LYS A 1 119 ? -14.398 3.387 17.029 1.00 62.28 119 LYS A CA 1
ATOM 921 C C . LYS A 1 119 ? -15.031 2.065 17.498 1.00 62.28 119 LYS A C 1
ATOM 923 O O . LYS A 1 119 ? -16.014 1.631 16.904 1.00 62.28 119 LYS A O 1
ATOM 928 N N . GLY A 1 120 ? -14.492 1.422 18.539 1.00 56.94 120 GLY A N 1
ATOM 929 C CA . GLY A 1 120 ? -15.047 0.204 19.147 1.00 56.94 120 GLY A CA 1
ATOM 930 C C . GLY A 1 120 ? -14.686 -1.111 18.444 1.00 56.94 120 GLY A C 1
ATOM 931 O O . GLY A 1 120 ? -15.341 -2.124 18.676 1.00 56.94 120 GLY A O 1
ATOM 932 N N . VAL A 1 121 ? -13.667 -1.122 17.579 1.00 53.28 121 VAL A N 1
ATOM 933 C CA . VAL A 1 121 ? -13.234 -2.322 16.843 1.00 53.28 121 VAL A CA 1
ATOM 934 C C . VAL A 1 121 ? -12.200 -3.117 17.652 1.00 53.28 121 VAL A C 1
ATOM 936 O O . VAL A 1 121 ? -11.217 -2.553 18.135 1.00 53.28 121 VAL A O 1
ATOM 939 N N . ALA A 1 122 ? -12.398 -4.433 17.784 1.00 46.78 122 ALA A N 1
ATOM 940 C CA . ALA A 1 122 ? -11.470 -5.329 18.476 1.00 46.78 122 ALA A CA 1
ATOM 941 C C . ALA A 1 122 ? -10.236 -5.636 17.606 1.00 46.78 122 ALA A C 1
ATOM 943 O O . ALA A 1 122 ? -10.359 -6.069 16.460 1.00 46.78 122 ALA A O 1
ATOM 944 N N . VAL A 1 123 ? -9.041 -5.427 18.165 1.00 49.81 123 VAL A N 1
ATOM 945 C CA . VAL A 1 123 ? -7.750 -5.681 17.508 1.00 49.81 123 VAL A CA 1
ATOM 946 C C . VAL A 1 123 ? -7.057 -6.823 18.248 1.00 49.81 123 VAL A C 1
ATOM 948 O O . VAL A 1 123 ? -6.758 -6.678 19.432 1.00 49.81 123 VAL A O 1
ATOM 951 N N . LEU A 1 124 ? -6.814 -7.944 17.566 1.00 42.09 124 LEU A N 1
ATOM 952 C CA . LEU A 1 124 ? -5.995 -9.047 18.072 1.00 42.09 124 LEU A CA 1
ATOM 953 C C . LEU A 1 124 ? -4.643 -8.986 17.350 1.00 42.09 124 LEU A C 1
ATOM 955 O O . LEU A 1 124 ? -4.611 -9.036 16.121 1.00 42.09 124 LEU A O 1
ATOM 959 N N . LEU A 1 125 ? -3.567 -8.787 18.114 1.00 44.66 125 LEU A N 1
ATOM 960 C CA . LEU A 1 125 ? -2.185 -8.767 17.623 1.00 44.66 125 LEU A CA 1
ATOM 961 C C . LEU A 1 125 ? -1.585 -10.171 17.637 1.00 44.66 125 LEU A C 1
ATOM 963 O O . LEU A 1 125 ? -1.863 -10.900 18.615 1.00 44.66 125 LEU A O 1
#

Secondary structure (DSSP, 8-state):
---EE--S-HHHHS--TTSBHHHHHHTT-TT-TTTB-SSSB-HHHHHHHHHHHHHHTT---S-TTSBGGGS-HHHHHHHHHHHHHHT--S-EE-SSTTTT--HHHHHHHHHHHHHHHHTT-----

pLDDT: mean 70.41, std 18.51, range [34.34, 95.88]

Foldseek 3Di:
DDDDDDDPPCPPPQADQQFFQLVSLCPPVPPDPQQDDPDHGPSVSSQVLSVVLCVQLVQDDPGRRGGPNVGPPQSSVSSSLSSVLVSLDLEDDDPCQPVSHDPSSVVSCVVSVVVSVVVVRDYDD

Sequence (125 aa):
MGVSHIPEERIRFGTAPSLAVYENAVLKQRGRKDFDGKLFLNFSSIKKFAKSIVSNLQVRTPSISVPIKTLSGGNIQKLILGREISGHPSFLVASHPTYGLDVGATQYIRSESLKLREKGVAVLL

Radius of gyration: 14.23 Å; chains: 1; bounding box: 33×27×34 Å